Protein AF-A0A7K3Z4H7-F1 (afdb_monomer_lite)

Secondary structure (DSSP, 8-state):
-EEEEETTEEEEESSTT-PPPTT----SB-TTT--B-SS-HHHHHHHH-TTSEEEEPEEEETTEEE--HHHHHHHHHHHTT-SEEEEEEEETTEEEEEEEE-----

Foldseek 3Di:
DDWDDDDQKIKDFPQPPWDADQQDPLDQQGPTRRDRHPWFVVVVCCVVPVQALEWEWDRPGGVDTDTDPVSVVVVVVVCPPPQKHWYWYGYRGIIMIGIDGNDPDD

Structure (mmCIF, N/CA/C/O backbone):
data_AF-A0A7K3Z4H7-F1
#
_entry.id   AF-A0A7K3Z4H7-F1
#
loop_
_atom_site.group_PDB
_atom_site.id
_atom_site.type_symbol
_atom_site.label_atom_id
_atom_site.label_alt_id
_atom_site.label_comp_id
_atom_site.label_asym_id
_atom_site.label_entity_id
_atom_site.label_seq_id
_atom_site.pdbx_PDB_ins_code
_atom_site.Cartn_x
_atom_site.Cartn_y
_atom_site.Cartn_z
_atom_site.occupancy
_atom_site.B_iso_or_equiv
_atom_site.auth_seq_id
_atom_site.auth_comp_id
_atom_site.auth_asym_id
_atom_site.auth_atom_id
_atom_site.pdbx_PDB_model_num
ATOM 1 N N . THR A 1 1 ? 1.694 -15.361 -6.886 1.00 58.19 1 THR A N 1
ATOM 2 C CA . THR A 1 1 ? 1.682 -14.540 -5.660 1.00 58.19 1 THR A CA 1
ATOM 3 C C . THR A 1 1 ? 2.086 -15.398 -4.489 1.00 58.19 1 THR A C 1
ATOM 5 O O . THR A 1 1 ? 1.576 -16.505 -4.379 1.00 58.19 1 THR A O 1
ATOM 8 N N . VAL A 1 2 ? 3.011 -14.939 -3.650 1.00 62.59 2 VAL A N 1
ATOM 9 C CA . VAL A 1 2 ? 3.251 -15.570 -2.340 1.00 62.59 2 VAL A CA 1
ATOM 10 C C . VAL A 1 2 ? 2.491 -14.773 -1.298 1.00 62.59 2 VAL A C 1
ATOM 12 O O . VAL A 1 2 ? 2.607 -13.553 -1.305 1.00 62.59 2 VAL A O 1
ATOM 15 N N . LEU A 1 3 ? 1.734 -15.458 -0.443 1.00 63.62 3 LEU A N 1
ATOM 16 C CA . LEU A 1 3 ? 1.068 -14.880 0.719 1.00 63.62 3 LEU A CA 1
ATOM 17 C C . LEU A 1 3 ? 1.736 -15.460 1.964 1.00 63.62 3 LEU A C 1
ATOM 19 O O . LEU A 1 3 ? 1.761 -16.678 2.135 1.00 63.62 3 LEU A O 1
ATOM 23 N N . LYS A 1 4 ? 2.304 -14.604 2.812 1.00 70.62 4 LYS A N 1
ATOM 24 C CA . LYS A 1 4 ? 2.783 -14.996 4.143 1.00 70.62 4 LYS A CA 1
ATOM 25 C C . LYS A 1 4 ? 1.895 -14.329 5.182 1.00 70.62 4 LYS A C 1
ATOM 27 O O . LYS A 1 4 ? 1.786 -13.108 5.158 1.00 70.62 4 LYS A O 1
ATOM 32 N N . ALA A 1 5 ? 1.289 -15.120 6.064 1.00 68.06 5 ALA A N 1
ATOM 33 C CA . ALA A 1 5 ? 0.453 -14.628 7.153 1.00 68.06 5 ALA A CA 1
ATOM 34 C C . ALA A 1 5 ? 1.144 -14.840 8.509 1.00 68.06 5 ALA A C 1
ATOM 36 O O . ALA A 1 5 ? 1.619 -15.935 8.804 1.00 68.06 5 ALA A O 1
ATOM 37 N N . GLU A 1 6 ? 1.184 -13.796 9.330 1.00 72.44 6 GLU A N 1
ATOM 38 C CA . GLU A 1 6 ? 1.585 -13.820 10.744 1.00 72.44 6 GLU A CA 1
ATOM 39 C C . GLU A 1 6 ? 0.503 -13.108 11.582 1.00 72.44 6 GLU A C 1
ATOM 41 O O . GLU A 1 6 ? -0.517 -12.700 11.026 1.00 72.44 6 GLU A O 1
ATOM 46 N N . LYS A 1 7 ? 0.667 -12.969 12.912 1.00 76.94 7 LYS A N 1
ATOM 47 C CA . LYS A 1 7 ? -0.326 -12.334 13.813 1.00 76.94 7 LYS A CA 1
ATOM 48 C C . LYS A 1 7 ? -0.763 -10.945 13.306 1.00 76.94 7 LYS A C 1
ATOM 50 O O . LYS A 1 7 ? -0.123 -9.948 13.615 1.00 76.94 7 LYS A O 1
ATOM 55 N N . GLY A 1 8 ? -1.863 -10.897 12.551 1.00 85.38 8 GLY A N 1
ATOM 56 C CA . GLY A 1 8 ? -2.418 -9.678 11.961 1.00 85.38 8 GLY A CA 1
ATOM 57 C C . GLY A 1 8 ? -1.670 -9.126 10.742 1.00 85.38 8 GLY A C 1
ATOM 58 O O . GLY A 1 8 ? -2.027 -8.047 10.299 1.00 85.38 8 GLY A O 1
ATOM 59 N N . LYS A 1 9 ? -0.673 -9.820 10.177 1.00 92.62 9 LYS A N 1
ATOM 60 C CA . LYS A 1 9 ? 0.107 -9.325 9.028 1.00 92.62 9 LYS A CA 1
ATOM 61 C C . LYS A 1 9 ? -0.021 -10.260 7.833 1.00 92.62 9 LYS A C 1
ATOM 63 O O . LYS A 1 9 ? 0.143 -11.467 7.994 1.00 92.62 9 LYS A O 1
ATOM 68 N N . LEU A 1 10 ? -0.237 -9.712 6.640 1.00 93.06 10 LEU A N 1
ATOM 69 C CA . LEU A 1 10 ? -0.160 -10.437 5.372 1.00 93.06 10 LEU A CA 1
ATOM 70 C C . LEU A 1 10 ? 0.832 -9.750 4.436 1.00 93.06 10 LEU A C 1
ATOM 72 O O . LEU A 1 10 ? 0.726 -8.558 4.179 1.00 93.06 10 LEU A O 1
ATOM 76 N N . VAL A 1 11 ? 1.783 -10.503 3.890 1.00 93.00 11 VAL A N 1
ATOM 77 C CA . VAL A 1 11 ? 2.730 -10.008 2.879 1.00 93.00 11 VAL A CA 1
ATOM 78 C C . VAL A 1 11 ? 2.429 -10.663 1.540 1.00 93.00 11 VAL A C 1
ATOM 80 O O . VAL A 1 11 ? 2.346 -11.889 1.467 1.00 93.00 11 VAL A O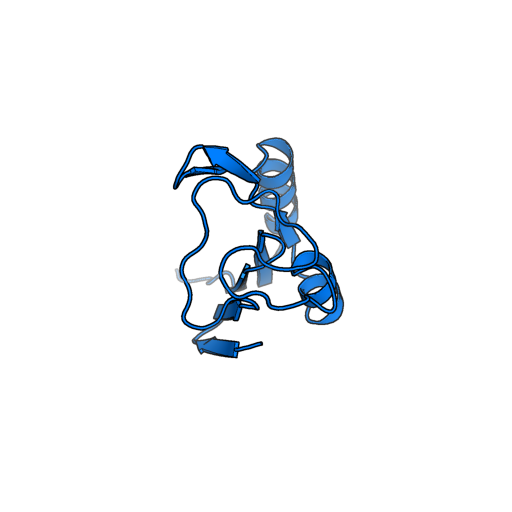 1
ATOM 83 N N . ALA A 1 12 ? 2.311 -9.851 0.491 1.00 93.25 12 ALA A N 1
ATOM 84 C CA . ALA A 1 12 ? 2.070 -10.275 -0.879 1.00 93.25 12 ALA A CA 1
ATOM 85 C C . ALA A 1 12 ? 3.162 -9.761 -1.826 1.00 93.25 12 ALA A C 1
ATOM 87 O O . ALA A 1 12 ? 3.580 -8.605 -1.760 1.00 93.25 12 ALA A O 1
ATOM 88 N N . SER A 1 13 ? 3.602 -10.613 -2.752 1.00 93.25 13 SER A N 1
ATOM 89 C CA . SER A 1 13 ? 4.552 -10.233 -3.803 1.00 93.25 13 SER A CA 1
ATOM 90 C C . SER A 1 13 ? 4.236 -10.929 -5.124 1.00 93.25 13 SER A C 1
ATOM 92 O O . SER A 1 13 ? 4.000 -12.146 -5.164 1.00 93.25 13 SER A O 1
ATOM 94 N N . PHE A 1 14 ? 4.273 -10.152 -6.210 1.00 92.62 14 PHE A N 1
ATOM 95 C CA . PHE A 1 14 ? 4.362 -10.671 -7.574 1.00 92.62 14 PHE A CA 1
ATOM 96 C C . PHE A 1 14 ? 5.813 -10.987 -7.979 1.00 92.62 14 PHE A C 1
ATOM 98 O O . PHE A 1 14 ? 6.021 -11.875 -8.795 1.00 92.62 14 PHE A O 1
ATOM 105 N N . ASN A 1 15 ? 6.814 -10.327 -7.386 1.00 90.06 15 ASN A N 1
ATOM 106 C CA . ASN A 1 15 ? 8.237 -10.448 -7.728 1.00 90.06 15 ASN A CA 1
ATOM 107 C C . ASN A 1 15 ? 8.984 -11.444 -6.812 1.00 90.06 15 ASN A C 1
ATOM 109 O O . ASN A 1 15 ? 9.948 -11.094 -6.130 1.00 90.06 15 ASN A O 1
ATOM 113 N N . ARG A 1 16 ? 8.513 -12.694 -6.735 1.00 83.06 16 ARG A N 1
ATOM 114 C CA . ARG A 1 16 ? 9.059 -13.695 -5.798 1.00 83.06 16 ARG A CA 1
ATOM 115 C C . ARG A 1 16 ? 10.503 -14.072 -6.141 1.00 83.06 16 ARG A C 1
ATOM 117 O O . ARG A 1 16 ? 10.736 -14.639 -7.198 1.00 83.06 16 ARG A O 1
ATOM 124 N N . GLY A 1 17 ? 11.424 -13.900 -5.190 1.00 84.69 17 GLY A N 1
ATOM 125 C CA . GLY A 1 17 ? 12.814 -14.363 -5.322 1.00 84.69 17 GLY A CA 1
ATOM 126 C C . GLY A 1 17 ? 13.721 -13.422 -6.116 1.00 84.69 17 GLY A C 1
ATOM 127 O O . GLY A 1 17 ? 14.881 -13.749 -6.336 1.00 84.69 17 GLY A O 1
ATOM 128 N N . TYR A 1 18 ? 13.212 -12.251 -6.500 1.00 89.69 18 TYR A N 1
ATOM 129 C CA . TYR A 1 18 ? 13.951 -11.230 -7.234 1.00 89.69 18 TYR A CA 1
ATOM 130 C C . TYR A 1 18 ? 13.963 -9.921 -6.443 1.00 89.69 18 TYR A C 1
ATOM 132 O O . TYR A 1 18 ? 13.022 -9.609 -5.712 1.00 89.69 18 TYR A O 1
ATOM 140 N N . GLN A 1 19 ? 15.016 -9.128 -6.623 1.00 88.38 19 GLN A N 1
ATOM 141 C CA . GLN A 1 19 ? 15.105 -7.783 -6.056 1.00 88.38 19 GLN A CA 1
ATOM 142 C C . GLN A 1 19 ? 14.443 -6.767 -6.989 1.00 88.38 19 GLN A C 1
ATOM 144 O O . GLN A 1 19 ? 14.429 -6.947 -8.208 1.00 88.38 19 GLN A O 1
ATOM 149 N N . CYS A 1 20 ? 13.866 -5.700 -6.438 1.00 87.88 20 CYS A N 1
ATOM 150 C CA . CYS A 1 20 ? 13.391 -4.588 -7.260 1.00 87.88 20 CYS A CA 1
ATOM 151 C C . CYS A 1 20 ? 14.566 -3.906 -7.970 1.00 87.88 20 CYS A C 1
ATOM 153 O O . CYS A 1 20 ? 15.636 -3.750 -7.387 1.00 87.88 20 CYS A O 1
ATOM 155 N N . VAL A 1 21 ? 14.335 -3.433 -9.198 1.00 88.06 21 VAL A N 1
ATOM 156 C CA . VAL A 1 21 ? 15.237 -2.451 -9.814 1.00 88.06 21 VAL A CA 1
ATOM 157 C C . VAL A 1 21 ? 15.136 -1.127 -9.058 1.00 88.06 21 VAL A C 1
ATOM 159 O O . VAL A 1 21 ? 14.070 -0.786 -8.542 1.00 88.06 21 VAL A O 1
ATOM 162 N N . GLU A 1 22 ? 16.229 -0.371 -9.023 1.00 84.56 22 GLU A N 1
ATOM 163 C CA . GLU A 1 22 ? 16.341 0.860 -8.234 1.00 84.56 22 GLU A CA 1
ATOM 164 C C . GLU A 1 22 ? 15.259 1.902 -8.544 1.00 84.56 22 GLU A C 1
ATOM 166 O O . GLU A 1 22 ? 14.667 2.472 -7.631 1.00 84.56 22 GLU A O 1
ATOM 171 N N . LYS A 1 23 ? 14.983 2.131 -9.833 1.00 83.88 23 LYS A N 1
ATOM 172 C CA . LYS A 1 23 ? 13.961 3.069 -10.320 1.00 83.88 23 LYS A CA 1
ATOM 173 C C . LYS A 1 23 ? 12.837 2.302 -11.003 1.00 83.88 23 LYS A C 1
ATOM 175 O O . LYS A 1 23 ? 12.737 2.261 -12.227 1.00 83.88 23 LYS A O 1
ATOM 180 N N . CYS A 1 24 ? 12.011 1.634 -10.207 1.00 84.75 24 CYS A N 1
ATOM 181 C CA . CYS A 1 24 ? 10.872 0.892 -10.732 1.00 84.75 24 CYS A CA 1
ATOM 182 C C . CYS A 1 24 ? 9.714 1.848 -11.059 1.00 84.75 24 CYS A C 1
ATOM 184 O O . CYS A 1 24 ? 9.083 2.385 -10.153 1.00 84.75 24 CYS A O 1
ATOM 186 N N . SER A 1 25 ? 9.382 1.994 -12.345 1.00 84.88 25 SER A N 1
ATOM 187 C CA . SER A 1 25 ? 8.196 2.734 -12.815 1.00 84.88 25 SER A CA 1
ATOM 188 C C . SER A 1 25 ? 6.881 1.957 -12.663 1.00 84.88 25 SER A C 1
ATOM 190 O O . SER A 1 25 ? 5.842 2.405 -13.134 1.00 84.88 25 SER A O 1
ATOM 192 N N . MET A 1 26 ? 6.925 0.785 -12.019 1.00 87.31 26 MET A N 1
ATOM 193 C CA . MET A 1 26 ? 5.776 -0.089 -11.763 1.00 87.31 26 MET A CA 1
ATOM 194 C C . MET A 1 26 ? 5.031 -0.628 -13.011 1.00 87.31 26 MET A C 1
ATOM 196 O O . MET A 1 26 ? 3.832 -0.894 -12.937 1.00 87.31 26 MET A O 1
ATOM 200 N N . PRO A 1 27 ? 5.706 -0.933 -14.139 1.00 90.44 27 PRO A N 1
ATOM 201 C CA . PRO A 1 27 ? 5.042 -1.357 -15.379 1.00 90.44 27 PRO A CA 1
ATOM 202 C C . PRO A 1 27 ? 4.295 -2.691 -15.228 1.00 90.44 27 PRO A C 1
ATOM 204 O O . PRO A 1 27 ? 4.612 -3.481 -14.339 1.00 90.44 27 PRO A O 1
ATOM 207 N N . LYS A 1 28 ? 3.341 -2.993 -16.124 1.00 92.56 28 LYS A N 1
ATOM 208 C CA . LYS A 1 28 ? 2.554 -4.249 -16.107 1.00 92.56 28 LYS A CA 1
ATOM 209 C C . LYS A 1 28 ? 3.425 -5.515 -16.093 1.00 92.56 28 LYS A C 1
ATOM 211 O O . LYS A 1 28 ? 3.099 -6.468 -15.388 1.00 92.56 28 LYS A O 1
ATOM 216 N N . VAL A 1 29 ? 4.536 -5.507 -16.826 1.00 93.69 29 VAL A N 1
ATOM 217 C CA . VAL A 1 29 ? 5.534 -6.587 -16.836 1.00 93.69 29 VAL A CA 1
ATOM 218 C C . VAL A 1 29 ? 6.726 -6.170 -15.985 1.00 93.69 29 VAL A C 1
ATOM 220 O O . VAL A 1 29 ? 7.322 -5.128 -16.236 1.00 93.69 29 VAL A O 1
ATOM 223 N N . CYS A 1 30 ? 7.074 -6.959 -14.969 1.00 91.56 30 CYS A N 1
ATOM 224 C CA . CYS A 1 30 ? 8.158 -6.624 -14.051 1.00 91.56 30 CYS A CA 1
ATOM 225 C C . CYS A 1 30 ? 9.521 -6.612 -14.772 1.00 91.56 30 CYS A C 1
ATOM 227 O O . CYS A 1 30 ? 9.884 -7.628 -15.364 1.00 91.56 30 CYS A O 1
ATOM 229 N N . PRO A 1 31 ? 10.324 -5.536 -14.664 1.00 91.56 31 PRO A N 1
ATOM 230 C CA . PRO A 1 31 ? 11.634 -5.467 -15.318 1.00 91.56 31 PRO A CA 1
ATOM 231 C C . PRO A 1 31 ? 12.689 -6.382 -14.678 1.00 91.56 31 PRO A C 1
ATOM 233 O O . PRO A 1 31 ? 13.710 -6.647 -15.297 1.00 91.56 31 PRO A O 1
ATOM 236 N N . SER A 1 32 ? 12.464 -6.847 -13.444 1.00 92.62 32 SER A N 1
ATOM 237 C CA . SER A 1 32 ? 13.408 -7.711 -12.721 1.00 92.62 32 SER A CA 1
ATOM 238 C C . SER A 1 32 ? 13.138 -9.201 -12.952 1.00 92.62 32 SER A C 1
ATOM 240 O O . SER A 1 32 ? 14.053 -9.959 -13.254 1.00 92.62 32 SER A O 1
ATOM 242 N N . SER A 1 33 ? 11.874 -9.627 -12.851 1.00 92.44 33 SER A N 1
ATOM 243 C CA . SER A 1 33 ? 11.487 -11.043 -12.976 1.00 92.44 33 SER A CA 1
ATOM 244 C C . SER A 1 33 ? 10.848 -11.423 -14.313 1.00 92.44 33 SER A C 1
ATOM 246 O O . SER A 1 33 ? 10.605 -12.602 -14.546 1.00 92.44 33 SER A O 1
ATOM 248 N N . GLY A 1 34 ? 10.496 -10.457 -15.169 1.00 93.25 34 GLY A N 1
ATOM 249 C CA . GLY A 1 34 ? 9.747 -10.707 -16.410 1.00 93.25 34 GLY A CA 1
ATOM 250 C C . GLY A 1 34 ? 8.279 -11.102 -16.201 1.00 93.25 34 GLY A C 1
ATOM 251 O O . GLY A 1 34 ? 7.562 -11.366 -17.164 1.00 93.25 34 GLY A O 1
ATOM 252 N N . ILE A 1 35 ? 7.797 -11.134 -14.955 1.00 92.12 35 ILE A N 1
ATOM 253 C CA . ILE A 1 35 ? 6.430 -11.550 -14.630 1.00 92.12 35 ILE A CA 1
ATOM 254 C C . ILE A 1 35 ? 5.428 -10.504 -15.126 1.00 92.12 35 ILE A C 1
ATOM 256 O O . ILE A 1 35 ? 5.485 -9.336 -14.732 1.00 92.12 35 ILE A O 1
ATOM 260 N N . SER A 1 36 ? 4.463 -10.937 -15.941 1.00 93.94 36 SER A N 1
ATOM 261 C CA . SER A 1 36 ? 3.286 -10.137 -16.290 1.00 93.94 36 SER A CA 1
ATOM 262 C C . SER A 1 36 ? 2.276 -10.177 -15.147 1.00 93.94 36 SER A C 1
ATOM 264 O O . SER A 1 36 ? 1.693 -11.222 -14.857 1.00 93.94 36 SER A O 1
ATOM 266 N N . LYS A 1 37 ? 2.056 -9.034 -14.495 1.00 92.31 37 LYS A N 1
ATOM 267 C CA . LYS A 1 37 ? 1.107 -8.918 -13.386 1.00 92.31 37 LYS A CA 1
ATOM 268 C C . LYS A 1 37 ? -0.335 -8.985 -13.913 1.00 92.31 37 LYS A C 1
ATOM 270 O O . LYS A 1 37 ? -0.644 -8.301 -14.893 1.00 92.31 37 LYS A O 1
ATOM 275 N N . PRO A 1 38 ? -1.229 -9.765 -13.280 1.00 93.38 38 PRO A N 1
ATOM 276 C CA . PRO A 1 38 ? -2.634 -9.832 -13.685 1.00 93.38 38 PRO A CA 1
ATO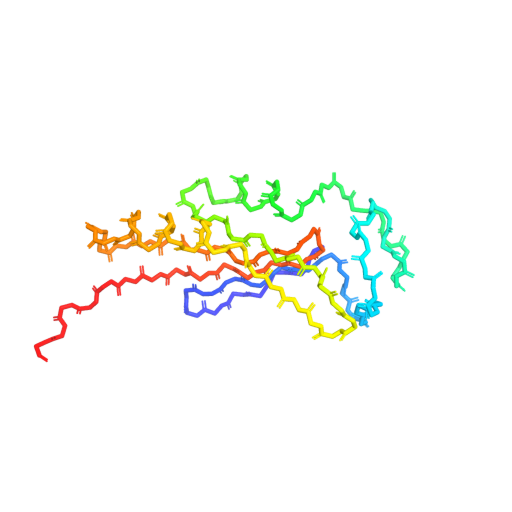M 277 C C . PRO A 1 38 ? -3.420 -8.566 -13.304 1.00 93.38 38 PRO A C 1
ATOM 279 O O . PRO A 1 38 ? -4.396 -8.235 -13.965 1.00 93.38 38 PRO A O 1
ATOM 282 N N . CYS A 1 39 ? -2.983 -7.868 -12.255 1.00 94.12 39 CYS A N 1
ATOM 283 C CA . CYS A 1 39 ? -3.515 -6.607 -11.740 1.00 94.12 39 CYS A CA 1
ATOM 284 C C . CYS A 1 39 ? -2.410 -5.876 -10.953 1.00 94.12 39 CYS A C 1
ATOM 286 O O . CYS A 1 39 ? -1.327 -6.427 -10.726 1.00 94.12 39 CYS A O 1
ATOM 288 N N . THR A 1 40 ? -2.666 -4.642 -10.534 1.00 93.50 40 THR A N 1
ATOM 289 C CA . THR A 1 40 ? -1.850 -3.933 -9.540 1.00 93.50 40 THR A CA 1
ATOM 290 C C . THR A 1 40 ? -2.055 -4.532 -8.147 1.00 93.50 40 THR A C 1
ATOM 292 O O . THR A 1 40 ? -3.093 -5.123 -7.840 1.00 93.50 40 THR A O 1
ATOM 295 N N . MET A 1 41 ? -1.078 -4.362 -7.253 1.00 94.44 41 MET A N 1
ATOM 296 C CA . MET A 1 41 ? -1.248 -4.788 -5.860 1.00 94.44 41 MET A CA 1
ATOM 297 C C . MET A 1 41 ? -2.375 -4.023 -5.153 1.00 94.44 41 MET A C 1
ATOM 299 O O . MET A 1 41 ? -3.068 -4.592 -4.314 1.00 94.44 41 MET A O 1
ATOM 303 N N . THR A 1 42 ? -2.588 -2.757 -5.521 1.00 94.75 42 THR A N 1
ATOM 304 C CA . THR A 1 42 ? -3.703 -1.942 -5.029 1.00 94.75 42 THR A CA 1
ATOM 305 C C . THR A 1 42 ? -5.043 -2.598 -5.347 1.00 94.75 42 THR A C 1
ATOM 307 O O . THR A 1 42 ? -5.858 -2.780 -4.448 1.00 94.75 42 THR A O 1
ATOM 310 N N . GLU A 1 43 ? -5.267 -3.008 -6.597 1.00 95.75 43 GLU A N 1
ATOM 311 C CA . GLU A 1 43 ? -6.492 -3.711 -7.000 1.00 95.75 43 GLU A CA 1
ATOM 312 C C . GLU A 1 43 ? -6.648 -5.042 -6.259 1.00 95.75 43 GLU A C 1
ATOM 314 O O . GLU A 1 43 ? -7.729 -5.333 -5.746 1.00 95.75 43 GLU A O 1
ATOM 319 N N . LEU A 1 44 ? -5.564 -5.817 -6.136 1.00 95.38 44 LEU A N 1
ATOM 320 C CA . LEU A 1 44 ? -5.588 -7.088 -5.414 1.00 95.38 44 LEU A CA 1
ATOM 321 C C . LEU A 1 44 ? -6.008 -6.904 -3.949 1.00 95.38 44 LEU A C 1
ATOM 323 O O . LEU A 1 44 ? -6.828 -7.668 -3.444 1.00 95.38 44 LEU A O 1
ATOM 327 N N . PHE A 1 45 ? -5.468 -5.894 -3.266 1.00 95.25 45 PHE A N 1
ATOM 328 C CA . PHE A 1 45 ? -5.792 -5.628 -1.866 1.00 95.25 45 PHE A CA 1
ATOM 329 C C . PHE A 1 45 ? -7.190 -5.041 -1.692 1.00 95.25 45 PHE A C 1
ATOM 331 O O . PHE A 1 45 ? -7.876 -5.442 -0.758 1.00 95.25 45 PHE A O 1
ATOM 338 N N . ARG A 1 46 ? -7.653 -4.174 -2.605 1.00 95.56 46 ARG A N 1
ATOM 339 C CA . ARG A 1 46 ? -9.048 -3.696 -2.604 1.00 95.56 46 ARG A CA 1
ATOM 340 C C . ARG A 1 46 ? -10.038 -4.845 -2.749 1.00 95.56 46 ARG A C 1
ATOM 342 O O . ARG A 1 46 ? -11.068 -4.839 -2.090 1.00 95.56 46 ARG A O 1
ATOM 349 N N . PHE A 1 47 ? -9.719 -5.832 -3.585 1.00 95.50 47 PHE A N 1
ATOM 350 C CA . PHE A 1 47 ? -10.535 -7.035 -3.727 1.00 95.50 47 PHE A CA 1
ATOM 351 C C . PHE A 1 47 ? -10.484 -7.917 -2.471 1.00 95.50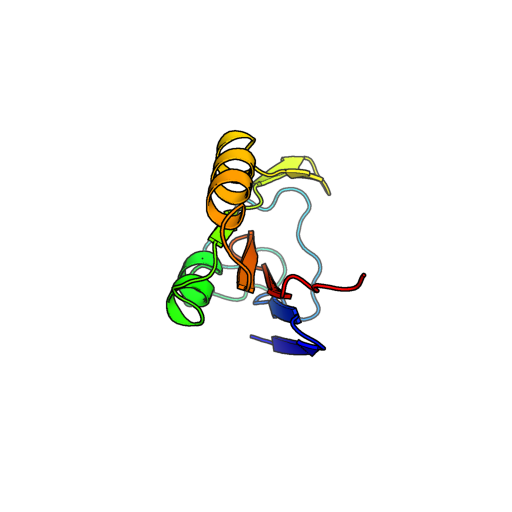 47 PHE A C 1
ATOM 353 O O . PHE A 1 47 ? -11.519 -8.364 -1.987 1.00 95.50 47 PHE A O 1
ATOM 360 N N . ALA A 1 48 ? -9.287 -8.170 -1.935 1.00 92.81 48 ALA A N 1
ATOM 361 C CA . ALA A 1 48 ? -9.096 -9.105 -0.827 1.00 92.81 48 ALA A CA 1
ATOM 362 C C . ALA A 1 48 ? -9.547 -8.555 0.538 1.00 92.81 48 ALA A C 1
ATOM 364 O O . ALA A 1 48 ? -9.978 -9.321 1.397 1.00 92.81 48 ALA A O 1
ATOM 365 N N . CYS A 1 49 ? -9.423 -7.245 0.761 1.00 93.94 49 CYS A N 1
ATOM 366 C CA . CYS A 1 49 ? -9.809 -6.574 1.998 1.00 93.94 49 CYS A CA 1
ATOM 367 C C . CYS A 1 49 ? -10.355 -5.167 1.687 1.00 93.94 49 CYS A C 1
ATOM 369 O O . CYS A 1 49 ? -9.624 -4.184 1.824 1.00 93.94 49 CYS A O 1
ATOM 371 N N . PRO A 1 50 ? -11.635 -5.057 1.282 1.00 94.94 50 PRO A N 1
ATOM 372 C CA . PRO A 1 50 ? -12.246 -3.781 0.896 1.00 94.94 50 PRO A CA 1
ATOM 373 C C . PRO A 1 50 ? -12.176 -2.691 1.975 1.00 94.94 50 PRO A C 1
ATOM 375 O O . PRO A 1 50 ? -12.106 -1.511 1.649 1.00 94.94 50 PRO A O 1
ATOM 378 N N . GLU A 1 51 ? -12.134 -3.091 3.249 1.00 93.19 51 GLU A N 1
ATOM 379 C CA . GLU A 1 51 ? -12.119 -2.174 4.397 1.00 93.19 51 GLU A CA 1
ATOM 380 C C . GLU A 1 51 ? -10.724 -1.692 4.803 1.00 93.19 51 GLU A C 1
ATOM 382 O O . GLU A 1 51 ? -10.587 -0.876 5.722 1.00 93.19 51 GLU A O 1
ATOM 387 N N . ALA A 1 52 ? -9.674 -2.204 4.157 1.00 95.62 52 ALA A N 1
ATOM 388 C CA . ALA A 1 52 ? -8.320 -1.749 4.411 1.00 95.62 52 ALA A CA 1
ATOM 389 C C . ALA A 1 52 ? -8.107 -0.347 3.836 1.00 95.62 52 ALA A C 1
ATOM 391 O O . ALA A 1 52 ? -8.394 -0.080 2.668 1.00 95.62 52 ALA A O 1
ATOM 392 N N . PHE A 1 53 ? -7.509 0.539 4.631 1.00 97.12 53 PHE A N 1
ATOM 393 C CA . PHE A 1 53 ? -6.968 1.778 4.088 1.00 97.12 53 PHE A CA 1
ATOM 394 C C . PHE A 1 53 ? -5.686 1.454 3.317 1.00 97.12 53 PHE A C 1
ATOM 396 O O . PHE A 1 53 ? -4.784 0.828 3.868 1.00 97.12 53 PHE A O 1
ATOM 403 N N . ILE A 1 54 ? -5.578 1.856 2.052 1.00 96.94 54 ILE A N 1
ATOM 404 C CA . ILE A 1 54 ? -4.414 1.528 1.219 1.00 96.94 54 ILE A CA 1
ATOM 405 C C . ILE A 1 54 ? -3.542 2.769 1.046 1.00 96.94 54 ILE A C 1
ATOM 407 O O . ILE A 1 54 ? -3.972 3.758 0.461 1.00 96.94 54 ILE A O 1
ATOM 411 N N . LEU A 1 55 ? -2.309 2.682 1.533 1.00 97.00 55 LEU A N 1
ATOM 412 C CA . LEU A 1 55 ? -1.245 3.663 1.367 1.00 97.00 55 LEU A CA 1
ATOM 413 C C . LEU A 1 55 ? -0.342 3.222 0.212 1.00 97.00 55 LEU A C 1
ATOM 415 O O . LEU A 1 55 ? 0.281 2.156 0.266 1.00 97.00 55 LEU A O 1
ATOM 419 N N . VAL A 1 56 ? -0.273 4.033 -0.842 1.00 94.31 56 VAL A N 1
ATOM 420 C CA . VAL A 1 56 ? 0.553 3.722 -2.011 1.00 94.31 56 VAL A CA 1
ATOM 421 C C . VAL A 1 56 ? 1.957 4.280 -1.792 1.00 94.31 56 VAL A C 1
ATOM 423 O O . VAL A 1 56 ? 2.152 5.463 -1.529 1.00 94.31 56 VAL A O 1
ATOM 426 N N . SER A 1 57 ? 2.954 3.409 -1.894 1.00 92.25 57 SER A N 1
ATOM 427 C CA . SER A 1 57 ? 4.366 3.759 -1.857 1.00 92.25 57 SER A CA 1
ATOM 428 C C . SER A 1 57 ? 4.853 4.119 -3.252 1.00 92.25 57 SER A C 1
ATOM 430 O O . SER A 1 57 ? 4.755 3.312 -4.173 1.00 92.25 57 SER A O 1
ATOM 432 N N . TYR A 1 58 ? 5.417 5.315 -3.388 1.00 88.00 58 TYR A N 1
ATOM 433 C CA . TYR A 1 58 ? 5.980 5.854 -4.621 1.00 88.00 58 TYR A CA 1
ATOM 434 C C . TYR A 1 58 ? 7.508 5.824 -4.546 1.00 88.00 58 TYR A C 1
ATOM 436 O O . TYR A 1 58 ? 8.092 6.221 -3.537 1.00 88.00 58 TYR A O 1
ATOM 444 N N . SER A 1 59 ? 8.174 5.358 -5.605 1.00 85.56 59 SER A N 1
ATOM 445 C CA . SER A 1 59 ? 9.638 5.432 -5.696 1.00 85.56 59 SER A CA 1
ATOM 446 C C . SER A 1 59 ? 10.057 6.878 -5.959 1.00 85.56 59 SER A C 1
ATOM 448 O O . SER A 1 59 ? 9.613 7.479 -6.934 1.00 85.56 59 SER A O 1
ATOM 450 N N . MET A 1 60 ? 10.908 7.423 -5.091 1.00 85.88 60 MET A N 1
ATOM 451 C CA . MET A 1 60 ? 11.422 8.795 -5.201 1.00 85.88 60 MET A CA 1
ATOM 452 C C . MET A 1 60 ? 12.864 8.817 -5.717 1.00 85.88 60 MET A C 1
ATOM 454 O O . MET A 1 60 ? 13.255 9.703 -6.473 1.00 85.88 60 MET A O 1
ATOM 458 N N . ALA A 1 61 ? 13.651 7.820 -5.317 1.00 83.50 61 ALA A N 1
ATOM 459 C CA . ALA A 1 61 ? 15.039 7.615 -5.710 1.00 83.50 61 ALA A CA 1
ATOM 460 C C . ALA A 1 61 ? 15.389 6.115 -5.587 1.00 83.50 61 ALA A C 1
ATOM 462 O O . ALA A 1 61 ? 14.618 5.361 -4.982 1.00 83.50 61 ALA A O 1
ATOM 463 N N . PRO A 1 62 ? 16.536 5.663 -6.131 1.00 81.50 62 PRO A N 1
ATOM 464 C CA . PRO A 1 62 ? 17.074 4.331 -5.868 1.00 81.50 62 PRO A CA 1
ATOM 465 C C . PRO A 1 62 ? 17.023 3.943 -4.389 1.00 81.50 62 PRO A C 1
ATOM 467 O O . PRO A 1 62 ? 17.562 4.645 -3.538 1.00 81.50 62 PRO A O 1
ATOM 470 N N . GLY A 1 63 ? 16.335 2.842 -4.078 1.00 78.19 63 GLY A N 1
ATOM 471 C CA . GLY A 1 63 ? 16.197 2.346 -2.703 1.00 78.19 63 GLY A CA 1
ATOM 472 C C . GLY A 1 63 ? 15.309 3.196 -1.782 1.00 78.19 63 GLY A C 1
ATOM 473 O O . GLY A 1 63 ? 15.185 2.871 -0.605 1.00 78.19 63 GLY A O 1
ATOM 474 N N . MET A 1 64 ? 14.666 4.252 -2.292 1.00 83.81 64 MET A N 1
ATOM 475 C CA . MET A 1 64 ? 13.847 5.176 -1.508 1.00 83.81 64 MET A CA 1
ATOM 476 C C . MET A 1 64 ? 12.393 5.172 -1.987 1.00 83.81 64 MET A C 1
ATOM 478 O O . MET A 1 64 ? 12.076 5.617 -3.095 1.00 83.81 64 MET A O 1
ATOM 482 N N . GLY A 1 65 ? 11.504 4.692 -1.118 1.00 86.31 65 GLY A N 1
ATOM 483 C CA . GLY A 1 65 ? 10.056 4.827 -1.257 1.00 86.31 65 GLY A CA 1
ATOM 484 C C . GLY A 1 65 ? 9.509 5.916 -0.334 1.00 86.31 65 GLY A C 1
ATOM 485 O O . GLY A 1 65 ? 10.063 6.155 0.736 1.00 86.31 65 GLY A O 1
ATOM 486 N N . ALA A 1 66 ? 8.412 6.555 -0.730 1.00 91.94 66 ALA A N 1
ATOM 487 C CA . ALA A 1 66 ? 7.702 7.537 0.083 1.00 91.94 66 ALA A CA 1
ATOM 488 C C . ALA A 1 66 ? 6.184 7.358 -0.016 1.00 91.94 66 ALA A C 1
ATOM 490 O O . ALA A 1 66 ? 5.677 6.774 -0.973 1.00 91.94 66 ALA A O 1
ATOM 491 N N . LEU A 1 67 ? 5.470 7.879 0.978 1.00 94.94 67 LEU A N 1
ATOM 492 C CA . LEU A 1 67 ? 4.013 8.010 0.978 1.00 94.94 67 LEU A CA 1
ATOM 493 C C . LEU A 1 67 ? 3.644 9.477 0.779 1.00 94.94 67 LEU A C 1
ATOM 495 O O . LEU A 1 67 ? 4.396 10.370 1.179 1.00 94.94 67 LEU A O 1
ATOM 499 N N . ARG A 1 68 ? 2.468 9.740 0.210 1.00 94.38 68 ARG A N 1
ATOM 500 C CA . ARG A 1 68 ? 1.949 11.109 0.152 1.00 94.38 68 ARG A CA 1
ATOM 501 C C . ARG A 1 68 ? 1.482 11.536 1.541 1.00 94.38 68 ARG A C 1
ATOM 503 O O . ARG A 1 68 ? 0.738 10.813 2.200 1.00 94.38 68 ARG A O 1
ATOM 510 N N . GLY A 1 69 ? 1.882 12.732 1.974 1.00 96.75 69 GLY A N 1
ATOM 511 C CA . GLY A 1 69 ? 1.501 13.258 3.290 1.00 96.75 69 GLY A CA 1
ATOM 512 C C . GLY A 1 69 ? -0.017 13.342 3.479 1.00 96.75 69 GLY A C 1
ATOM 513 O O . GLY A 1 69 ? -0.525 12.971 4.531 1.00 96.75 69 GLY A O 1
ATOM 514 N N . GLU A 1 70 ? -0.747 13.742 2.435 1.00 96.88 70 GLU A N 1
ATOM 515 C CA . GLU A 1 70 ? -2.216 13.800 2.435 1.00 96.88 70 GLU A CA 1
ATOM 516 C C . GLU A 1 70 ? -2.878 12.426 2.652 1.00 96.88 70 GLU A C 1
ATOM 518 O O . GLU A 1 70 ? -3.857 12.329 3.395 1.00 96.88 70 GLU A O 1
ATOM 523 N N . GLU A 1 71 ? -2.320 11.352 2.079 1.00 95.25 71 GLU A N 1
ATOM 524 C CA . GLU A 1 71 ? -2.818 9.981 2.261 1.00 95.25 71 GLU A CA 1
ATOM 525 C C . GLU A 1 71 ? -2.586 9.510 3.699 1.00 95.25 71 GLU A C 1
ATOM 527 O O . GLU A 1 71 ? -3.478 8.927 4.314 1.00 95.25 71 GLU A O 1
ATOM 532 N N . VAL A 1 72 ? -1.414 9.819 4.264 1.00 96.56 72 VAL A N 1
ATOM 533 C CA . VAL A 1 72 ? -1.079 9.488 5.656 1.00 96.56 72 VAL A CA 1
ATOM 534 C C . VAL A 1 72 ? -1.990 10.234 6.632 1.00 96.56 72 VAL A C 1
ATOM 536 O O . VAL A 1 72 ? -2.522 9.623 7.556 1.00 96.56 72 VAL A O 1
ATOM 539 N N . LEU A 1 73 ? -2.212 11.534 6.430 1.00 97.75 73 LEU A N 1
ATOM 540 C CA . LEU A 1 73 ? -3.111 12.322 7.279 1.00 97.75 73 LEU A CA 1
ATOM 541 C C . LEU A 1 73 ? -4.555 11.811 7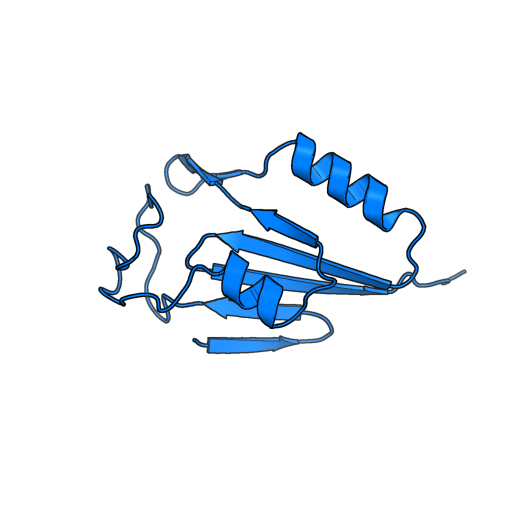.199 1.00 97.75 73 LEU A C 1
ATOM 543 O O . LEU A 1 73 ? -5.199 11.637 8.233 1.00 97.75 73 LEU A O 1
ATOM 547 N N . SER A 1 74 ? -5.036 11.500 5.993 1.00 96.56 74 SER A N 1
ATOM 548 C CA . SER A 1 74 ? -6.370 10.925 5.781 1.00 96.56 74 SER A CA 1
ATOM 549 C C . SER A 1 74 ? -6.519 9.563 6.459 1.00 96.56 74 SER A C 1
ATOM 551 O O . SER A 1 74 ? -7.540 9.291 7.093 1.00 96.56 74 SER A O 1
ATOM 553 N N . PHE A 1 75 ? -5.485 8.720 6.382 1.00 95.88 75 PHE A N 1
ATOM 554 C CA . PHE A 1 75 ? -5.442 7.450 7.098 1.00 95.88 75 PHE A CA 1
ATOM 555 C C . PHE A 1 75 ? -5.564 7.661 8.607 1.00 95.88 75 PHE A C 1
ATOM 557 O O . PHE A 1 75 ? -6.458 7.080 9.224 1.00 95.88 75 PHE A O 1
ATOM 564 N N . LEU A 1 76 ? -4.705 8.508 9.184 1.00 95.50 76 LEU A N 1
ATOM 565 C CA . LEU A 1 76 ? -4.681 8.776 10.621 1.00 95.50 76 LEU A CA 1
ATOM 566 C C . LEU A 1 76 ? -6.033 9.290 11.119 1.00 95.50 76 LEU A C 1
ATOM 568 O O . LEU A 1 76 ? -6.515 8.817 12.144 1.00 95.50 76 LEU A O 1
ATOM 572 N N . GLU A 1 77 ? -6.674 10.195 10.379 1.00 96.44 77 GLU A N 1
ATOM 573 C CA . GLU A 1 77 ? -8.020 10.669 10.707 1.00 96.44 77 GLU A CA 1
ATOM 574 C C . GLU A 1 77 ? -9.047 9.529 10.662 1.00 96.44 77 GLU A C 1
ATO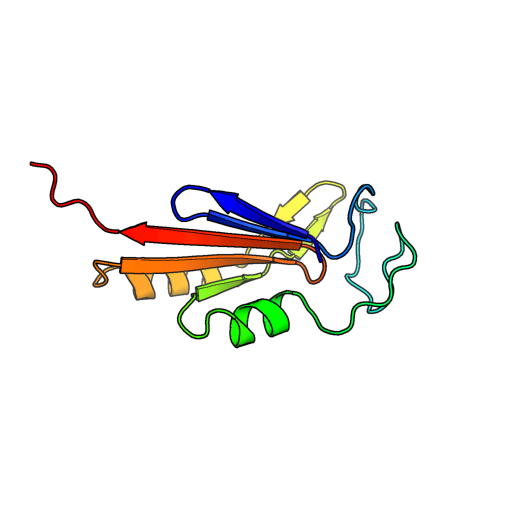M 576 O O . GLU A 1 77 ? -9.829 9.355 11.595 1.00 96.44 77 GLU A O 1
ATOM 581 N N . SER A 1 78 ? -8.993 8.687 9.624 1.00 93.94 78 SER A N 1
ATOM 582 C CA . SER A 1 78 ? -9.951 7.594 9.419 1.00 93.94 78 SER A CA 1
ATOM 583 C C . SER A 1 78 ? -9.921 6.508 10.501 1.00 93.94 78 SER A C 1
ATOM 585 O O . SER A 1 78 ? -10.884 5.744 10.617 1.00 93.94 78 SER A O 1
ATOM 587 N N . VAL A 1 79 ? -8.829 6.400 11.269 1.00 93.94 79 VAL A N 1
ATOM 588 C CA . VAL A 1 79 ? -8.654 5.360 12.298 1.00 93.94 79 VAL A CA 1
ATOM 589 C C . VAL A 1 79 ? -8.833 5.859 13.729 1.00 93.94 79 VAL A C 1
ATOM 591 O O . VAL A 1 79 ? -8.944 5.030 14.629 1.00 93.94 79 VAL A O 1
ATOM 594 N N . LYS A 1 80 ? -8.924 7.176 13.971 1.00 91.69 80 LYS A N 1
ATOM 595 C CA . LYS A 1 80 ? -9.031 7.754 15.330 1.00 91.69 80 LYS A CA 1
ATOM 596 C C . LYS A 1 80 ? -10.156 7.152 16.174 1.00 91.69 80 LYS A C 1
ATOM 598 O O . LYS A 1 80 ? -9.978 6.931 17.370 1.00 91.69 80 LYS A O 1
ATOM 603 N N . SER A 1 81 ? -11.307 6.898 15.557 1.00 90.25 81 SER A N 1
ATOM 604 C CA . SER A 1 81 ? -12.508 6.369 16.212 1.00 90.25 81 SER A CA 1
ATOM 605 C C . SER A 1 81 ? -12.674 4.852 16.071 1.00 90.25 81 SER A C 1
ATOM 607 O O . SER A 1 81 ? -13.703 4.315 16.475 1.00 90.25 81 SER A O 1
ATOM 609 N N . LYS A 1 82 ? -11.693 4.143 15.494 1.00 91.88 82 LYS A N 1
ATOM 610 C CA . LYS A 1 82 ? -11.793 2.708 15.205 1.00 91.88 82 LYS A CA 1
ATOM 611 C C . LYS A 1 82 ? -11.036 1.876 16.238 1.00 91.88 82 LYS A C 1
ATOM 613 O O . LYS A 1 82 ? -9.832 2.031 16.415 1.00 91.88 82 LYS A O 1
ATOM 618 N N . ASP A 1 83 ? -11.723 0.906 16.836 1.00 91.50 83 ASP A N 1
ATOM 619 C CA . ASP A 1 83 ? -11.089 -0.095 17.708 1.00 91.50 83 ASP A CA 1
ATOM 620 C C . ASP A 1 83 ? -10.368 -1.193 16.921 1.00 91.50 83 ASP A C 1
ATOM 622 O O . ASP A 1 83 ? -9.501 -1.881 17.455 1.00 91.50 83 ASP A O 1
ATOM 626 N N . LYS A 1 84 ? -10.726 -1.388 15.649 1.00 92.94 84 LYS A N 1
ATOM 627 C CA . LYS A 1 84 ? -10.090 -2.340 14.734 1.00 92.94 84 LYS A CA 1
ATOM 628 C C . LYS A 1 84 ? -9.961 -1.695 13.367 1.00 92.94 84 LYS A C 1
ATOM 630 O O . LYS A 1 84 ? -10.922 -1.109 12.873 1.00 92.94 84 LYS A O 1
ATOM 635 N N . PHE A 1 85 ? -8.798 -1.817 12.749 1.00 94.88 85 PHE A N 1
ATOM 636 C CA . PHE A 1 85 ? -8.576 -1.311 11.400 1.00 94.88 85 PHE A CA 1
ATOM 637 C C . PHE A 1 85 ? -7.509 -2.132 10.687 1.00 94.88 85 PHE A C 1
ATOM 639 O O . PHE A 1 85 ? -6.626 -2.713 11.319 1.00 94.88 85 PHE A O 1
ATOM 646 N N . ALA A 1 86 ? -7.600 -2.169 9.363 1.00 95.62 86 ALA A N 1
ATOM 647 C CA . ALA A 1 86 ? -6.571 -2.723 8.504 1.00 95.62 86 ALA A CA 1
ATOM 648 C C . ALA A 1 86 ? -5.965 -1.595 7.672 1.00 95.62 86 ALA A C 1
ATOM 650 O O . ALA A 1 86 ? -6.670 -0.693 7.213 1.00 95.62 86 ALA A O 1
ATOM 651 N N . VAL A 1 87 ? -4.655 -1.647 7.484 1.00 97.00 87 VAL A N 1
ATOM 652 C CA . VAL A 1 87 ? -3.926 -0.737 6.609 1.00 97.00 87 VAL A CA 1
ATOM 653 C C . VAL A 1 87 ? -2.995 -1.550 5.735 1.00 97.00 87 VAL A C 1
ATOM 655 O O . VAL A 1 87 ? -2.304 -2.451 6.206 1.00 97.00 87 VAL A O 1
ATOM 658 N N . ALA A 1 88 ? -3.001 -1.255 4.445 1.00 97.00 88 ALA A N 1
ATOM 659 C CA . ALA A 1 88 ? -2.076 -1.833 3.497 1.00 97.00 88 ALA A CA 1
ATOM 660 C C . ALA A 1 88 ? -1.066 -0.779 3.064 1.00 97.00 88 ALA A C 1
ATOM 662 O O . ALA A 1 88 ? -1.449 0.342 2.752 1.00 97.00 88 ALA A O 1
ATOM 663 N N . THR A 1 89 ? 0.207 -1.145 2.987 1.00 96.12 89 THR A N 1
ATOM 664 C CA . THR A 1 89 ? 1.215 -0.358 2.268 1.00 96.12 89 THR A CA 1
ATOM 665 C C . THR A 1 89 ? 1.604 -1.121 1.015 1.00 96.12 89 THR A C 1
ATOM 667 O O . THR A 1 89 ? 2.011 -2.282 1.109 1.00 96.12 89 THR A O 1
ATOM 670 N N . VAL A 1 90 ? 1.448 -0.505 -0.157 1.00 95.25 90 VAL A N 1
ATOM 671 C CA . VAL A 1 90 ? 1.597 -1.198 -1.445 1.00 95.25 90 VAL A CA 1
ATOM 672 C C . VAL A 1 90 ? 2.430 -0.400 -2.444 1.00 95.25 90 VAL A C 1
ATOM 674 O O . VAL A 1 90 ? 2.324 0.814 -2.522 1.00 95.25 90 VAL A O 1
ATOM 677 N N . CYS A 1 91 ? 3.218 -1.087 -3.261 1.00 92.06 91 CYS A N 1
ATOM 678 C CA . CYS A 1 91 ? 3.527 -0.660 -4.627 1.00 92.06 91 CYS A CA 1
ATOM 679 C C . CYS A 1 91 ? 2.837 -1.636 -5.587 1.00 92.06 91 CYS A C 1
ATOM 681 O O . CYS A 1 91 ? 2.386 -2.690 -5.145 1.00 92.06 91 CYS A O 1
ATOM 683 N N . ASP A 1 92 ? 2.812 -1.403 -6.901 1.00 91.00 92 ASP A N 1
ATOM 684 C CA . ASP A 1 92 ? 2.085 -2.318 -7.807 1.00 91.00 92 ASP A CA 1
ATOM 685 C C . ASP A 1 92 ? 2.603 -3.767 -7.821 1.00 91.00 92 ASP A C 1
ATOM 687 O O . ASP A 1 92 ? 1.942 -4.649 -8.367 1.00 91.00 92 ASP A O 1
ATOM 691 N N . CYS A 1 93 ? 3.784 -4.027 -7.255 1.00 90.12 93 CYS A N 1
ATOM 692 C CA . CYS A 1 93 ? 4.405 -5.350 -7.209 1.00 90.12 93 CYS A CA 1
ATOM 693 C C . CYS A 1 93 ? 4.365 -6.017 -5.821 1.00 90.12 93 CYS A C 1
ATOM 695 O O . CYS A 1 93 ? 4.440 -7.247 -5.749 1.00 90.12 93 CYS A O 1
ATOM 697 N N . HIS A 1 94 ? 4.281 -5.238 -4.738 1.00 91.56 94 HIS A N 1
ATOM 698 C CA . HIS A 1 94 ? 4.468 -5.692 -3.354 1.00 91.56 94 HIS A CA 1
ATOM 699 C C . HIS A 1 94 ? 3.451 -5.039 -2.434 1.00 91.56 94 HIS A C 1
ATOM 701 O O . HIS A 1 94 ? 3.174 -3.855 -2.577 1.00 91.56 94 HIS A O 1
ATOM 707 N N . GLY A 1 95 ? 2.937 -5.788 -1.466 1.00 93.75 95 GLY A N 1
ATOM 708 C CA . GLY A 1 95 ? 1.992 -5.266 -0.490 1.00 93.75 95 GLY A CA 1
ATOM 709 C C . GLY A 1 95 ? 2.195 -5.888 0.878 1.00 93.75 95 GLY A C 1
ATOM 710 O O . GLY A 1 95 ? 2.494 -7.078 0.989 1.00 93.75 95 GLY A O 1
ATOM 711 N N . VAL A 1 96 ? 2.011 -5.084 1.917 1.00 95.06 96 VAL A N 1
ATOM 712 C CA . VAL A 1 96 ? 1.938 -5.537 3.307 1.00 95.06 96 VAL A CA 1
ATOM 713 C C . VAL A 1 96 ? 0.616 -5.049 3.875 1.00 95.06 96 VAL A C 1
ATOM 715 O O . VAL A 1 96 ? 0.384 -3.846 3.894 1.00 95.06 96 VAL A O 1
ATOM 718 N N . LEU A 1 97 ? -0.247 -5.970 4.296 1.00 96.19 97 LEU A N 1
ATOM 719 C CA . LEU A 1 97 ? -1.443 -5.693 5.084 1.00 96.19 97 LEU A CA 1
ATOM 720 C C . LEU A 1 97 ? -1.082 -5.859 6.553 1.00 96.19 97 LEU A C 1
ATOM 722 O O . LEU A 1 97 ? -0.554 -6.904 6.930 1.00 96.19 97 LEU A O 1
ATOM 726 N N . ASP A 1 98 ? -1.435 -4.884 7.370 1.00 95.50 98 ASP A N 1
ATOM 727 C CA . ASP A 1 98 ? -1.382 -4.976 8.818 1.00 95.50 98 ASP A CA 1
ATOM 728 C C . ASP A 1 98 ? -2.773 -4.697 9.398 1.00 95.50 98 ASP A C 1
ATOM 730 O O . ASP A 1 98 ? -3.429 -3.710 9.064 1.00 95.50 98 ASP A O 1
ATOM 734 N N . CYS A 1 99 ? -3.226 -5.589 10.271 1.00 94.25 99 CYS A N 1
ATOM 735 C CA . CYS A 1 99 ? -4.494 -5.527 10.976 1.00 94.25 99 CYS A CA 1
ATOM 736 C C . CYS A 1 99 ? -4.224 -5.231 12.449 1.00 94.25 99 CYS A C 1
ATOM 738 O O . CYS A 1 99 ? -3.565 -6.005 13.147 1.00 94.25 99 CYS A O 1
ATOM 740 N N . PHE A 1 100 ? -4.786 -4.131 12.928 1.00 92.00 100 PHE A N 1
ATOM 741 C CA . PHE A 1 100 ? -4.617 -3.646 14.286 1.00 92.00 100 PHE A CA 1
ATOM 742 C C . PHE A 1 100 ? -5.923 -3.755 15.068 1.00 92.00 100 PHE A C 1
ATOM 744 O O . PHE A 1 100 ? -7.020 -3.603 14.528 1.00 92.00 100 PHE A O 1
ATOM 751 N N . MET A 1 101 ? -5.784 -3.993 16.370 1.00 90.50 101 MET A N 1
ATOM 752 C CA . MET A 1 101 ? -6.861 -3.903 17.3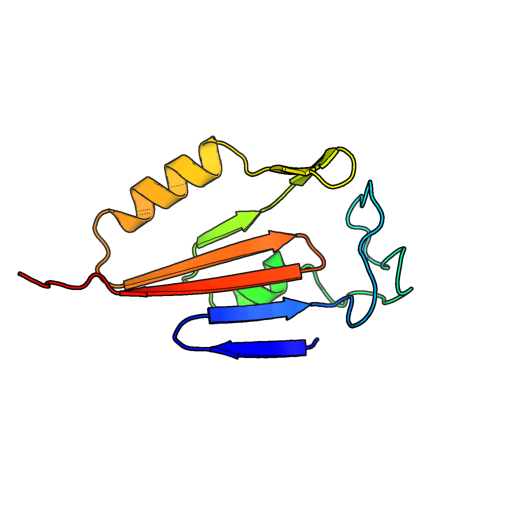45 1.00 90.50 101 MET A CA 1
ATOM 753 C C . MET A 1 101 ? -6.369 -3.044 18.503 1.00 90.50 101 MET A C 1
ATOM 755 O O . MET A 1 101 ? -5.324 -3.336 19.087 1.00 90.50 101 MET A O 1
ATOM 759 N N . LYS A 1 102 ? -7.111 -1.987 18.823 1.00 84.38 102 LYS A N 1
ATOM 760 C CA . LYS A 1 102 ? -6.860 -1.148 19.985 1.00 84.38 102 LYS A CA 1
ATOM 761 C C . LYS A 1 102 ? -6.990 -2.017 21.228 1.00 84.38 102 LYS A C 1
ATOM 763 O O . LYS A 1 102 ? -8.014 -2.659 21.456 1.00 84.38 102 LYS A O 1
ATOM 768 N N . THR A 1 103 ? -5.927 -2.079 22.014 1.00 81.19 103 THR A N 1
ATOM 769 C CA . THR A 1 103 ? -5.949 -2.775 23.292 1.00 81.19 103 THR A CA 1
ATOM 770 C C . THR A 1 103 ? -6.299 -1.763 24.370 1.00 81.19 103 THR A C 1
ATOM 772 O O . THR A 1 103 ? -5.575 -0.797 24.592 1.00 81.19 103 THR A O 1
ATOM 775 N N . ASN A 1 104 ? -7.403 -1.998 25.073 1.00 65.94 104 ASN A N 1
ATOM 776 C CA . ASN A 1 104 ? -7.682 -1.327 26.340 1.00 65.94 104 ASN A CA 1
ATOM 777 C C . ASN A 1 104 ? -6.848 -2.021 27.424 1.00 65.94 104 ASN A C 1
ATOM 779 O O . ASN A 1 104 ? -7.390 -2.695 28.296 1.00 65.94 104 ASN A O 1
ATOM 783 N N . LYS A 1 105 ? -5.516 -1.983 27.300 1.00 54.16 105 LYS A N 1
ATOM 784 C CA . LYS A 1 105 ? -4.665 -2.345 28.433 1.00 54.16 105 LYS A CA 1
ATOM 785 C C . LYS A 1 105 ? -4.667 -1.149 29.393 1.00 54.16 105 LYS A C 1
ATOM 787 O O . LYS A 1 105 ? -4.469 -0.039 28.898 1.00 54.16 105 LYS A O 1
ATOM 792 N N . PRO A 1 106 ? -4.961 -1.363 30.688 1.00 56.28 106 PRO A N 1
ATOM 793 C CA . PRO A 1 106 ? -4.851 -0.314 31.694 1.00 56.28 106 PRO A CA 1
ATOM 794 C C . PRO A 1 106 ? -3.418 0.220 31.782 1.00 56.28 106 PRO A C 1
ATOM 796 O O . PRO A 1 106 ? -2.480 -0.540 31.433 1.00 56.28 106 PRO A O 1
#

pLDDT: mean 89.36, std 9.16, range [54.16, 97.75]

Radius of gyration: 14.9 Å; chains: 1; bounding box: 30×29×48 Å

Sequence (106 aa):
TVLKAEKGKLVASFNRGYQCVEKCSMPKVCPSSGISKPCTMTELFRFACPEAFILVSYSMAPGMGALRGEEVLSFLESVKSKDKFAVATVCDCHGVLDCFMKTNKP